Protein AF-A0A535ERU3-F1 (afdb_monomer_lite)

Structure (mmCIF, N/CA/C/O backbone):
data_AF-A0A535ERU3-F1
#
_entry.id   AF-A0A535ERU3-F1
#
loop_
_atom_site.group_PDB
_atom_site.id
_atom_site.type_symbol
_atom_site.label_atom_id
_atom_site.label_alt_id
_atom_site.label_comp_id
_atom_site.label_asym_id
_atom_site.label_entity_id
_atom_site.label_seq_id
_atom_site.pdbx_PDB_ins_code
_atom_site.Cartn_x
_atom_site.Cartn_y
_atom_site.Cartn_z
_atom_site.occupancy
_atom_site.B_iso_or_equiv
_atom_site.auth_seq_id
_atom_site.auth_comp_id
_atom_site.auth_asym_id
_atom_site.auth_atom_id
_atom_site.pdbx_PDB_model_num
ATOM 1 N N . MET A 1 1 ? 15.373 -8.830 1.324 1.00 74.06 1 MET A N 1
ATOM 2 C CA . MET A 1 1 ? 14.642 -9.985 0.733 1.00 74.06 1 MET A CA 1
ATOM 3 C C . MET A 1 1 ? 13.205 -9.536 0.508 1.00 74.06 1 MET A C 1
ATOM 5 O O . MET A 1 1 ? 12.707 -8.839 1.373 1.00 74.06 1 MET A O 1
ATOM 9 N N . LEU A 1 2 ? 12.551 -9.874 -0.609 1.00 89.56 2 LEU A N 1
ATOM 10 C CA . LEU A 1 2 ? 11.163 -9.442 -0.844 1.00 89.56 2 LEU A CA 1
ATOM 11 C C . LEU A 1 2 ? 10.166 -10.271 -0.019 1.00 89.56 2 LEU A C 1
ATOM 13 O O . LEU A 1 2 ? 10.286 -11.502 0.049 1.00 89.56 2 LEU A O 1
ATOM 17 N N . ARG A 1 3 ? 9.174 -9.609 0.583 1.00 92.75 3 ARG A N 1
ATOM 18 C CA . ARG A 1 3 ? 8.060 -10.234 1.322 1.00 92.75 3 ARG A CA 1
ATOM 19 C C . ARG A 1 3 ? 6.724 -9.635 0.889 1.00 92.75 3 ARG A C 1
ATOM 21 O O . ARG A 1 3 ? 6.713 -8.556 0.328 1.00 92.75 3 ARG A O 1
ATOM 28 N N . CYS A 1 4 ? 5.611 -10.335 1.095 1.00 94.56 4 CYS A N 1
ATOM 29 C CA . CYS A 1 4 ? 4.301 -9.794 0.726 1.00 94.56 4 CYS A CA 1
ATOM 30 C C . CYS A 1 4 ? 3.936 -8.630 1.652 1.00 94.56 4 CYS A C 1
ATOM 32 O O . CYS A 1 4 ? 3.939 -8.811 2.868 1.00 94.56 4 CYS A O 1
ATOM 34 N N . SER A 1 5 ? 3.671 -7.468 1.056 1.00 95.50 5 SER A N 1
ATOM 35 C CA . SER A 1 5 ? 3.353 -6.227 1.762 1.00 95.50 5 SER A CA 1
ATOM 36 C C . SER A 1 5 ? 1.858 -6.103 1.995 1.00 95.50 5 SER A C 1
ATOM 38 O O . SER A 1 5 ? 1.410 -6.058 3.137 1.00 95.50 5 SER A O 1
ATOM 40 N N . HIS A 1 6 ? 1.082 -6.113 0.911 1.00 96.50 6 HIS A N 1
ATOM 41 C CA . HIS A 1 6 ? -0.361 -5.982 0.986 1.00 96.50 6 HIS A CA 1
ATOM 42 C C . HIS A 1 6 ? -1.079 -6.591 -0.209 1.00 96.50 6 HIS A C 1
ATOM 44 O O . HIS A 1 6 ? -0.507 -6.806 -1.284 1.00 96.50 6 HIS A O 1
ATOM 50 N N . LEU A 1 7 ? -2.360 -6.860 0.023 1.00 97.12 7 LEU A N 1
ATOM 51 C CA . LEU A 1 7 ? -3.347 -7.163 -0.998 1.00 97.12 7 LEU A CA 1
ATOM 52 C C . LEU A 1 7 ? -4.120 -5.881 -1.309 1.00 97.12 7 LEU A C 1
ATOM 54 O O . LEU A 1 7 ? -4.688 -5.271 -0.403 1.00 97.12 7 LEU A O 1
ATOM 58 N N . LEU A 1 8 ? -4.155 -5.493 -2.581 1.00 97.31 8 LEU A N 1
ATOM 59 C CA . LEU A 1 8 ? -4.877 -4.312 -3.041 1.00 97.31 8 LEU A CA 1
ATOM 60 C C . LEU A 1 8 ? -6.311 -4.696 -3.419 1.00 97.31 8 LEU A C 1
ATOM 62 O O . LEU A 1 8 ? -6.523 -5.504 -4.330 1.00 97.31 8 LEU A O 1
ATOM 66 N N . CYS A 1 9 ? -7.289 -4.100 -2.744 1.00 97.50 9 CYS A N 1
ATOM 67 C CA . CYS A 1 9 ? -8.712 -4.224 -3.033 1.00 97.50 9 CYS A CA 1
ATOM 68 C C . CYS A 1 9 ? -9.252 -2.865 -3.479 1.00 97.50 9 CYS A C 1
ATOM 70 O O . CYS A 1 9 ? -9.223 -1.902 -2.714 1.00 97.50 9 CYS A O 1
ATOM 72 N N . THR A 1 10 ? -9.738 -2.769 -4.715 1.00 97.31 10 THR A N 1
ATOM 73 C CA . THR A 1 10 ? -10.302 -1.512 -5.213 1.00 97.31 10 THR A CA 1
ATOM 74 C C . THR A 1 10 ? -11.785 -1.422 -4.905 1.00 97.31 10 THR A C 1
ATOM 76 O O . THR A 1 10 ? -12.507 -2.411 -5.025 1.00 97.31 10 THR A O 1
ATOM 79 N N . VAL A 1 11 ? -12.234 -0.233 -4.515 1.00 97.00 11 VAL A N 1
ATOM 80 C CA . VAL A 1 11 ? -13.608 0.042 -4.079 1.00 97.00 11 VAL A CA 1
ATOM 81 C C . VAL A 1 11 ? -14.172 1.267 -4.802 1.00 97.00 11 VAL A C 1
ATOM 83 O O . VAL A 1 11 ? -13.432 2.157 -5.235 1.00 97.00 11 VAL A O 1
ATOM 86 N N . HIS A 1 12 ? -15.490 1.319 -4.961 1.00 94.31 12 HIS A N 1
ATOM 87 C CA . HIS A 1 12 ? -16.186 2.436 -5.595 1.00 94.31 12 HIS A CA 1
ATOM 88 C C . HIS A 1 12 ? -16.339 3.616 -4.647 1.00 94.31 12 HIS A C 1
ATOM 90 O O . HIS A 1 12 ? -16.107 4.750 -5.056 1.00 94.31 12 HIS A O 1
ATOM 96 N N . ASP A 1 13 ? -16.680 3.339 -3.392 1.00 95.25 13 ASP A N 1
ATOM 97 C CA . ASP A 1 13 ? -16.802 4.335 -2.336 1.00 95.25 13 ASP A CA 1
ATOM 98 C C . ASP A 1 13 ? -15.956 3.899 -1.139 1.00 95.25 13 ASP A C 1
ATOM 100 O O . ASP A 1 13 ? -16.261 2.930 -0.441 1.00 95.25 13 ASP A O 1
ATOM 104 N N . LEU A 1 14 ? -14.858 4.619 -0.912 1.00 97.56 14 LEU A N 1
ATOM 105 C CA . LEU A 1 14 ? -13.938 4.308 0.174 1.00 97.56 14 LEU A CA 1
ATOM 106 C C . LEU A 1 14 ? -14.569 4.543 1.555 1.00 97.56 14 LEU A C 1
ATOM 108 O O . LEU A 1 14 ? -14.282 3.796 2.486 1.00 97.56 14 LEU A O 1
ATOM 112 N N . GLY A 1 15 ? -15.446 5.540 1.697 1.00 97.88 15 GLY A N 1
ATOM 113 C CA . GLY A 1 15 ? -16.169 5.808 2.941 1.00 97.88 15 GLY A CA 1
ATOM 114 C C . GLY A 1 15 ? -17.111 4.673 3.305 1.00 97.88 15 GLY A C 1
ATOM 115 O O . GLY A 1 15 ? -17.085 4.192 4.442 1.00 97.88 15 GLY A O 1
ATOM 116 N N . GLN A 1 16 ? -17.884 4.206 2.327 1.00 98.06 16 GLN A N 1
ATOM 117 C CA . GLN A 1 16 ? -18.770 3.061 2.496 1.00 98.06 16 GLN A CA 1
ATOM 118 C C . GLN A 1 16 ? -17.973 1.789 2.799 1.00 98.06 16 GLN A C 1
ATOM 120 O O . GLN A 1 16 ? -18.276 1.111 3.776 1.00 98.06 16 GLN A O 1
ATOM 125 N N . ALA A 1 17 ? -16.891 1.518 2.062 1.00 98.25 17 ALA A N 1
ATOM 126 C CA . ALA A 1 17 ? -16.039 0.360 2.318 1.00 98.25 17 ALA A CA 1
ATOM 127 C C . ALA A 1 17 ? -15.435 0.384 3.732 1.00 98.25 17 ALA A C 1
ATOM 129 O O . ALA A 1 17 ? -15.476 -0.617 4.444 1.00 98.25 17 ALA A O 1
ATOM 130 N N . VAL A 1 18 ? -14.922 1.530 4.193 1.00 98.56 18 VAL A N 1
ATOM 131 C CA . VAL A 1 18 ? -14.407 1.663 5.565 1.00 98.56 18 VAL A CA 1
ATOM 132 C C . VAL A 1 18 ? -15.498 1.369 6.594 1.00 98.56 18 VAL A C 1
ATOM 134 O O . VAL A 1 18 ? -15.224 0.690 7.586 1.00 98.56 18 VAL A O 1
ATOM 137 N N . LYS A 1 19 ? -16.725 1.854 6.376 1.00 98.50 19 LYS A N 1
ATOM 138 C CA . LYS A 1 19 ? -17.861 1.550 7.252 1.00 98.50 19 LYS A CA 1
ATOM 139 C C . LYS A 1 19 ? -18.167 0.050 7.252 1.00 98.50 19 LYS A C 1
ATOM 141 O O . LYS A 1 19 ? -18.232 -0.543 8.322 1.00 98.50 19 LYS A O 1
ATOM 146 N N . ASP A 1 20 ? -18.284 -0.565 6.082 1.00 98.38 20 ASP A N 1
ATOM 147 C CA . ASP A 1 20 ? -18.659 -1.974 5.946 1.00 98.38 20 ASP A CA 1
ATOM 148 C C . ASP A 1 20 ? -17.618 -2.908 6.576 1.00 98.38 20 ASP A C 1
ATOM 150 O O . ASP A 1 20 ? -17.966 -3.823 7.320 1.00 98.38 20 ASP A O 1
ATOM 154 N N . PHE A 1 21 ? -16.323 -2.650 6.370 1.00 98.12 21 PHE A N 1
ATOM 155 C CA . PHE A 1 21 ? -15.264 -3.436 7.009 1.00 98.12 21 PHE A CA 1
ATOM 156 C C . PHE A 1 21 ? -15.228 -3.244 8.532 1.00 98.12 21 PHE A C 1
ATOM 158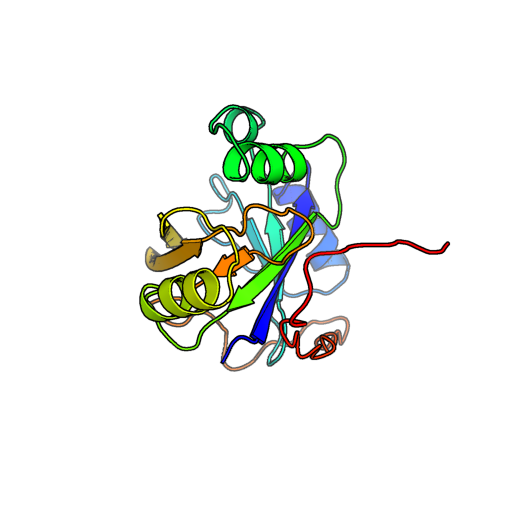 O O . PHE A 1 21 ? -14.962 -4.203 9.260 1.00 98.12 21 PHE A O 1
ATOM 165 N N . ARG A 1 22 ? -15.543 -2.047 9.040 1.00 98.19 22 ARG A N 1
ATOM 166 C CA . ARG A 1 22 ? -15.694 -1.821 10.487 1.00 98.19 22 ARG A CA 1
ATOM 167 C C . ARG A 1 22 ? -16.901 -2.552 11.063 1.00 98.19 22 ARG A C 1
ATOM 169 O O . ARG A 1 22 ? -16.771 -3.152 12.126 1.00 98.19 22 ARG A O 1
ATOM 176 N N . ASP A 1 23 ? -18.024 -2.569 10.350 1.00 98.31 23 ASP A N 1
ATOM 177 C CA . ASP A 1 23 ? -19.225 -3.320 10.736 1.00 98.31 23 ASP A CA 1
ATOM 178 C C . ASP A 1 23 ? -18.963 -4.838 10.738 1.00 98.31 23 ASP A C 1
ATOM 180 O O . ASP A 1 23 ? -19.474 -5.562 11.592 1.00 98.31 23 ASP A O 1
ATOM 184 N N . LEU A 1 24 ? -18.083 -5.321 9.852 1.00 97.69 24 LEU A N 1
ATOM 185 C CA . LEU A 1 24 ? -17.553 -6.691 9.866 1.00 97.69 24 LEU A CA 1
ATOM 186 C C . LEU A 1 24 ? -16.537 -6.952 10.992 1.00 97.69 24 LEU A C 1
ATOM 188 O O . LEU A 1 24 ? -16.012 -8.062 11.090 1.00 97.69 24 LEU A O 1
ATOM 192 N N . GLY A 1 25 ? -16.238 -5.958 11.828 1.00 97.25 25 GLY A N 1
ATOM 193 C CA . GLY A 1 25 ? -15.346 -6.070 12.976 1.00 97.25 25 GLY A CA 1
ATOM 194 C C . GLY A 1 25 ? -13.860 -5.949 12.645 1.00 97.25 25 GLY A C 1
ATOM 195 O O . GLY A 1 25 ? -13.042 -6.429 13.427 1.00 97.25 25 GLY A O 1
ATOM 196 N N . PHE A 1 26 ? -13.485 -5.323 11.526 1.00 97.88 26 PHE A N 1
ATOM 197 C CA . PHE A 1 26 ? -12.100 -4.929 11.273 1.00 97.88 26 PHE A CA 1
ATOM 198 C C . PHE A 1 26 ? -11.799 -3.539 11.839 1.00 97.88 26 PHE A C 1
ATOM 200 O O . PHE A 1 26 ? -12.513 -2.566 11.613 1.00 97.88 26 PHE A O 1
ATOM 207 N N . THR A 1 27 ? -10.664 -3.422 12.513 1.00 96.69 27 THR A N 1
ATOM 208 C CA . THR A 1 27 ? -9.974 -2.139 12.705 1.00 96.69 27 THR A CA 1
ATOM 209 C C . THR A 1 27 ? -9.425 -1.628 11.371 1.00 96.69 27 THR A C 1
ATOM 211 O O . THR A 1 27 ? -8.599 -2.294 10.750 1.00 96.69 27 THR A O 1
ATOM 214 N N . VAL A 1 28 ? -9.891 -0.450 10.943 1.00 97.69 28 VAL A N 1
ATOM 215 C CA . VAL A 1 28 ? -9.528 0.185 9.664 1.00 97.69 28 VAL A CA 1
ATOM 216 C C . VAL A 1 28 ? -8.960 1.581 9.918 1.00 97.69 28 VAL A C 1
ATOM 218 O O . VAL A 1 28 ? -9.634 2.416 10.535 1.00 97.69 28 VAL A O 1
ATOM 221 N N . GLU A 1 29 ? -7.753 1.841 9.420 1.00 96.94 29 GLU A N 1
ATOM 222 C CA . GLU A 1 29 ? -7.055 3.127 9.499 1.00 96.94 29 GLU A CA 1
ATOM 223 C C . GLU A 1 29 ? -7.149 3.877 8.166 1.00 96.94 29 GLU A C 1
ATOM 225 O O . GLU A 1 29 ? -6.976 3.296 7.101 1.00 96.94 29 GLU A O 1
ATOM 230 N N . TRP A 1 30 ? -7.414 5.179 8.200 1.00 98.06 30 TRP A N 1
ATOM 231 C CA . TRP A 1 30 ? -7.404 5.996 6.988 1.00 98.06 30 TRP A CA 1
ATOM 232 C C . TRP A 1 30 ? -5.974 6.339 6.566 1.00 98.06 30 TRP A C 1
ATOM 234 O O . TRP A 1 30 ? -5.163 6.731 7.403 1.00 98.06 30 TRP A O 1
ATOM 244 N N . GLY A 1 31 ? -5.667 6.260 5.268 1.00 96.56 31 GLY A N 1
ATOM 245 C CA . GLY A 1 31 ? -4.346 6.643 4.767 1.00 96.56 31 GLY A CA 1
ATOM 246 C C . GLY A 1 31 ? -4.080 8.153 4.829 1.00 96.56 31 GLY A C 1
ATOM 247 O O . GLY A 1 31 ? -2.933 8.575 4.962 1.00 96.56 31 GLY A O 1
ATOM 248 N N . SER A 1 32 ? -5.119 8.982 4.773 1.00 96.56 32 SER A N 1
ATOM 249 C CA . SER A 1 32 ? -5.043 10.436 4.970 1.00 96.56 32 SER A CA 1
ATOM 250 C C . SER A 1 32 ? -6.375 10.975 5.504 1.00 96.56 32 SER A C 1
ATOM 252 O O . SER A 1 32 ? -7.228 10.182 5.901 1.00 96.56 32 SER A O 1
ATOM 254 N N . ASP A 1 33 ? -6.566 12.302 5.563 1.00 96.38 33 ASP A N 1
ATOM 255 C CA . ASP A 1 33 ? -7.849 12.911 5.964 1.00 96.38 33 ASP A CA 1
ATOM 256 C C . ASP A 1 33 ? -9.025 12.205 5.250 1.00 96.38 33 ASP A C 1
ATOM 258 O O . ASP A 1 33 ? -9.028 12.159 4.017 1.00 96.38 33 ASP A O 1
ATOM 262 N N . PRO A 1 34 ? -10.032 11.679 5.977 1.00 96.06 34 PRO A N 1
ATOM 263 C CA . PRO A 1 34 ? -11.118 10.888 5.390 1.00 96.06 34 PRO A CA 1
ATOM 264 C C . PRO A 1 34 ? -11.875 11.571 4.244 1.00 96.06 34 PRO A C 1
ATOM 266 O O . PRO A 1 34 ? -12.452 10.897 3.398 1.00 96.06 34 PRO A O 1
ATOM 269 N N . ARG A 1 35 ? -11.872 12.909 4.181 1.00 93.31 35 ARG A N 1
ATOM 270 C CA . ARG A 1 35 ? -12.521 13.680 3.107 1.00 93.31 35 ARG A CA 1
ATOM 271 C C . ARG A 1 35 ? -11.713 13.696 1.809 1.00 93.31 35 ARG A C 1
ATOM 273 O O . ARG A 1 35 ? -12.219 14.153 0.789 1.00 93.31 35 ARG A O 1
ATOM 280 N N . ARG A 1 36 ? -10.440 13.299 1.863 1.00 92.19 36 ARG A N 1
ATOM 281 C CA . ARG A 1 36 ? -9.466 13.345 0.758 1.00 92.19 36 ARG A CA 1
ATOM 282 C C . ARG A 1 36 ? -8.729 12.021 0.553 1.00 92.19 36 ARG A C 1
ATOM 284 O O . ARG A 1 36 ? -7.877 11.940 -0.327 1.00 92.19 36 ARG A O 1
ATOM 291 N N . ALA A 1 37 ? -9.003 11.018 1.378 1.00 94.69 37 ALA A N 1
ATOM 292 C CA . ALA A 1 37 ? -8.299 9.754 1.340 1.00 94.69 37 ALA A CA 1
ATOM 293 C C . ALA A 1 37 ? -8.578 8.994 0.044 1.00 94.69 37 ALA A C 1
ATOM 295 O O . ALA A 1 37 ? -9.720 8.851 -0.385 1.00 94.69 37 ALA A O 1
ATOM 296 N N . HIS A 1 38 ? -7.504 8.478 -0.548 1.00 94.75 38 HIS A N 1
ATOM 297 C CA . HIS A 1 38 ? -7.570 7.533 -1.662 1.00 94.75 38 HIS A CA 1
ATOM 298 C C . HIS A 1 38 ? -7.464 6.087 -1.191 1.00 94.75 38 HIS A C 1
ATOM 300 O O . HIS A 1 38 ? -7.786 5.178 -1.949 1.00 94.75 38 HIS A O 1
ATOM 306 N N . ASN A 1 39 ? -7.035 5.865 0.051 1.00 97.56 39 ASN A N 1
ATOM 307 C CA . ASN A 1 39 ? -6.895 4.538 0.614 1.00 97.56 39 ASN A CA 1
ATOM 308 C C . ASN A 1 39 ? -7.207 4.471 2.114 1.00 97.56 39 ASN A C 1
ATOM 310 O O . ASN A 1 39 ? -7.183 5.464 2.850 1.00 97.56 39 ASN A O 1
ATOM 314 N N . ALA A 1 40 ? -7.488 3.253 2.554 1.00 98.38 40 ALA A N 1
ATOM 315 C CA . ALA A 1 40 ? -7.599 2.852 3.942 1.00 98.38 40 ALA A CA 1
ATOM 316 C C . ALA A 1 40 ? -6.907 1.497 4.141 1.00 98.38 40 ALA A C 1
ATOM 318 O O . ALA A 1 40 ? -6.788 0.690 3.219 1.00 98.38 40 ALA A O 1
ATOM 319 N N . LEU A 1 41 ? -6.422 1.266 5.351 1.00 97.94 41 LEU A N 1
ATOM 320 C CA . LEU A 1 41 ? -5.460 0.232 5.691 1.00 97.94 41 LEU A CA 1
ATOM 321 C C . LEU A 1 41 ? -6.063 -0.671 6.766 1.00 97.94 41 LEU A C 1
ATOM 323 O O . LEU A 1 41 ? -6.523 -0.202 7.810 1.00 97.94 41 LEU A O 1
ATOM 327 N N . ILE A 1 42 ? -6.039 -1.975 6.516 1.00 97.88 42 ILE A N 1
ATOM 328 C CA . ILE A 1 42 ? -6.378 -3.009 7.495 1.00 97.88 42 ILE A CA 1
ATOM 329 C C . ILE A 1 42 ? -5.092 -3.756 7.807 1.00 97.88 42 ILE A C 1
ATOM 331 O O . ILE A 1 42 ? -4.700 -4.692 7.105 1.00 97.88 42 ILE A O 1
ATOM 335 N N . TRP A 1 43 ? -4.403 -3.274 8.835 1.00 96.81 43 TRP A N 1
ATOM 336 C CA . TRP A 1 43 ? -3.150 -3.842 9.307 1.00 96.81 43 TRP A CA 1
ATOM 337 C C . TRP A 1 43 ? -3.362 -5.181 10.001 1.00 96.81 43 TRP A C 1
ATOM 339 O O . TRP A 1 43 ? -4.387 -5.404 10.625 1.00 96.81 43 TRP A O 1
ATOM 349 N N . PHE A 1 44 ? -2.335 -6.021 9.975 1.00 93.69 44 PHE A N 1
ATOM 350 C CA . PHE A 1 44 ? -2.219 -7.187 10.847 1.00 93.69 44 PHE A CA 1
ATOM 351 C C . PHE A 1 44 ? -0.874 -7.118 11.590 1.00 93.69 44 PHE A C 1
ATOM 353 O O . PHE A 1 44 ? 0.034 -6.433 11.108 1.00 93.69 44 PHE A O 1
ATOM 360 N N . PRO A 1 45 ? -0.693 -7.817 12.726 1.00 88.25 45 PRO A N 1
ATOM 361 C CA . PRO A 1 45 ? 0.579 -7.802 13.461 1.00 88.25 45 PRO A CA 1
ATOM 362 C C . PRO A 1 45 ? 1.772 -8.262 12.609 1.00 88.25 45 PRO A C 1
ATOM 364 O O . PRO A 1 45 ? 2.855 -7.686 12.652 1.00 88.25 45 PRO A O 1
ATOM 367 N N . GLU A 1 46 ? 1.542 -9.240 11.737 1.00 86.88 46 GLU A N 1
ATOM 368 C CA . GLU A 1 46 ? 2.523 -9.761 10.789 1.00 86.88 46 GLU A CA 1
ATOM 369 C C . GLU A 1 46 ? 1.878 -10.054 9.431 1.00 86.88 46 GLU A C 1
ATOM 371 O O . GLU A 1 46 ? 0.663 -9.983 9.276 1.00 86.88 46 GLU A O 1
ATOM 376 N N . GLY A 1 47 ? 2.687 -10.363 8.418 1.00 88.69 47 GLY A N 1
ATOM 377 C CA . GLY A 1 47 ? 2.173 -10.702 7.090 1.00 88.69 47 GLY A CA 1
ATOM 378 C C . GLY A 1 47 ? 1.540 -9.517 6.344 1.00 88.69 47 GLY A C 1
ATOM 379 O O . GLY A 1 47 ? 1.741 -8.358 6.727 1.00 88.69 47 GLY A O 1
ATOM 380 N N . PRO A 1 48 ? 0.832 -9.788 5.236 1.00 94.50 48 PRO A N 1
ATOM 381 C CA . PRO A 1 48 ? 0.311 -8.731 4.391 1.00 94.50 48 PRO A CA 1
ATOM 382 C C . PRO A 1 48 ? -0.867 -8.008 5.042 1.00 94.50 48 PRO A C 1
ATOM 384 O O . PRO A 1 48 ? -1.740 -8.654 5.616 1.00 94.50 48 PRO A O 1
ATOM 387 N N . PHE A 1 49 ? -0.916 -6.685 4.905 1.00 96.25 49 PHE A N 1
ATOM 388 C CA . PHE A 1 49 ? -2.114 -5.903 5.219 1.00 96.25 49 PHE A CA 1
ATOM 389 C C . PHE A 1 49 ? -3.074 -5.864 4.020 1.00 96.25 49 PHE A C 1
ATOM 391 O O . PHE A 1 49 ? -2.726 -6.286 2.914 1.00 96.25 49 PHE A O 1
ATOM 398 N N . ILE A 1 50 ? -4.302 -5.394 4.224 1.00 97.62 50 ILE A N 1
ATOM 399 C CA . ILE A 1 50 ? -5.229 -5.120 3.118 1.00 97.62 50 ILE A CA 1
ATOM 400 C C . ILE A 1 50 ? -5.276 -3.614 2.900 1.00 97.62 50 ILE A C 1
ATOM 402 O O . ILE A 1 50 ? -5.512 -2.855 3.840 1.00 97.62 50 ILE A O 1
ATOM 406 N N . GLU A 1 51 ? -5.065 -3.194 1.659 1.00 98.12 51 GLU A N 1
ATOM 407 C CA . GLU A 1 51 ? -5.288 -1.821 1.229 1.00 98.12 51 GLU A CA 1
ATOM 408 C C . GLU A 1 51 ? -6.624 -1.746 0.490 1.00 98.12 51 GLU A C 1
ATOM 410 O O . GLU A 1 51 ? -6.799 -2.359 -0.565 1.00 98.12 51 GLU A O 1
ATOM 415 N N . LEU A 1 52 ? -7.570 -1.003 1.058 1.00 98.56 52 LEU A N 1
ATOM 416 C CA . LEU A 1 52 ? -8.782 -0.576 0.370 1.00 98.56 52 LEU A CA 1
ATOM 417 C C . LEU A 1 52 ? -8.440 0.706 -0.378 1.00 98.56 52 LEU A C 1
ATOM 419 O O . LEU A 1 52 ? -8.024 1.669 0.261 1.00 98.56 52 LEU A O 1
ATOM 423 N N . ALA A 1 53 ? -8.606 0.740 -1.695 1.00 97.31 53 ALA A N 1
ATOM 424 C CA . ALA A 1 53 ? -8.217 1.894 -2.495 1.00 97.31 53 ALA A CA 1
ATOM 425 C C . ALA A 1 53 ? -9.313 2.330 -3.464 1.00 97.31 53 ALA A C 1
ATOM 427 O O . ALA A 1 53 ? -9.961 1.514 -4.119 1.00 97.31 53 ALA A O 1
ATOM 428 N N . HIS A 1 54 ? -9.474 3.639 -3.598 1.00 94.88 54 HIS A N 1
ATOM 429 C CA . HIS A 1 54 ? -10.285 4.256 -4.629 1.00 94.88 54 HIS A CA 1
ATOM 430 C C . HIS A 1 54 ? -9.401 5.124 -5.524 1.00 94.88 54 HIS A C 1
ATOM 432 O O . HIS A 1 54 ? -8.848 6.141 -5.094 1.00 94.88 54 HIS A O 1
ATOM 438 N N . PHE A 1 55 ? -9.303 4.730 -6.792 1.00 89.69 55 PHE A N 1
ATOM 439 C CA . PHE A 1 55 ? -8.561 5.460 -7.811 1.00 89.69 55 PHE A CA 1
ATOM 440 C C . PHE A 1 55 ? -9.542 6.106 -8.796 1.00 89.69 55 PHE A C 1
ATOM 442 O O . PHE A 1 55 ? -10.381 5.397 -9.359 1.00 89.69 55 PHE A O 1
ATOM 449 N N . PRO A 1 56 ? -9.445 7.422 -9.055 1.00 83.50 56 PRO A N 1
ATOM 450 C CA . PRO A 1 56 ? -10.270 8.042 -10.079 1.00 83.50 56 PRO A CA 1
ATOM 451 C C . PRO A 1 56 ? -9.871 7.511 -11.468 1.00 83.50 56 PRO A C 1
ATOM 453 O O . PRO A 1 56 ? -8.686 7.252 -11.701 1.00 83.50 56 PRO A O 1
ATOM 456 N N . PRO A 1 57 ? -10.809 7.406 -12.431 1.00 80.00 57 PRO A N 1
ATOM 457 C CA . PRO A 1 57 ? -10.521 6.877 -13.769 1.00 80.00 57 PRO A CA 1
ATOM 458 C C . PRO A 1 57 ? -9.363 7.575 -14.499 1.00 80.00 57 PRO A C 1
ATOM 460 O O . PRO A 1 57 ? -8.677 6.949 -15.304 1.00 80.00 57 PRO A O 1
ATOM 463 N N . SER A 1 58 ? -9.103 8.850 -14.186 1.00 78.50 58 SER A N 1
ATOM 464 C CA . SER A 1 58 ? -7.973 9.614 -14.728 1.00 78.50 58 SER A CA 1
ATOM 465 C C . SER A 1 58 ? -6.611 8.972 -14.443 1.00 78.50 58 SER A C 1
ATOM 467 O O . SER A 1 58 ? -5.710 9.088 -15.271 1.00 78.50 58 SER A O 1
ATOM 469 N N . VAL A 1 59 ? -6.460 8.230 -13.340 1.00 78.25 59 VAL A N 1
ATOM 470 C CA . VAL A 1 59 ? -5.219 7.506 -13.009 1.00 78.25 59 VAL A CA 1
ATOM 471 C C . VAL A 1 59 ? -4.884 6.464 -14.080 1.00 78.25 59 VAL A C 1
ATOM 473 O O . VAL A 1 59 ? -3.726 6.338 -14.469 1.00 78.25 59 VAL A 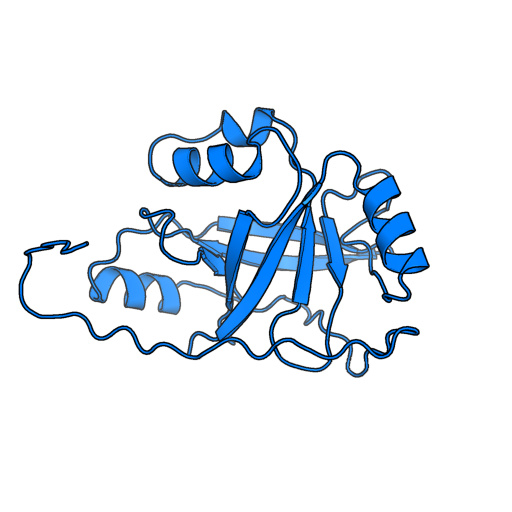O 1
ATOM 476 N N . GLY A 1 60 ? -5.885 5.770 -14.627 1.00 68.06 60 GLY A N 1
ATOM 477 C CA . GLY A 1 60 ? -5.679 4.779 -15.689 1.00 68.06 60 GLY A CA 1
ATOM 478 C C . GLY A 1 60 ? -5.366 5.376 -17.062 1.00 68.06 60 GLY A C 1
ATOM 479 O O . GLY A 1 60 ? -4.872 4.664 -17.927 1.00 68.06 60 GLY A O 1
ATOM 480 N N . ALA A 1 61 ? -5.622 6.671 -17.266 1.00 65.38 61 ALA A N 1
ATOM 481 C CA . ALA A 1 61 ? -5.348 7.366 -18.524 1.00 65.38 61 ALA A CA 1
ATOM 482 C C . ALA A 1 61 ? -3.906 7.908 -18.619 1.00 65.38 61 ALA A C 1
ATOM 484 O O . ALA A 1 61 ? -3.553 8.536 -19.612 1.00 65.38 61 ALA A O 1
ATOM 485 N N . SER A 1 62 ? -3.090 7.712 -17.575 1.00 56.88 62 SER A N 1
ATOM 486 C CA . SER A 1 62 ? -1.881 8.511 -17.330 1.00 56.88 62 SER A CA 1
ATOM 487 C C . SER A 1 62 ? -0.552 7.850 -17.720 1.00 56.88 62 SER A C 1
ATOM 489 O O . SER A 1 62 ? 0.497 8.400 -17.392 1.00 56.88 62 SER A O 1
ATOM 491 N N . ALA A 1 63 ? -0.532 6.687 -18.375 1.00 59.69 63 ALA A N 1
ATOM 492 C CA . ALA A 1 63 ? 0.737 6.026 -18.683 1.00 59.69 63 ALA A CA 1
ATOM 493 C C . ALA A 1 63 ? 0.677 5.126 -19.921 1.00 59.69 63 ALA A C 1
ATOM 495 O O . ALA A 1 63 ? -0.291 4.397 -20.119 1.00 59.69 63 ALA A O 1
ATOM 496 N N . ASP A 1 64 ? 1.753 5.142 -20.708 1.00 65.06 64 ASP A N 1
ATOM 497 C CA . ASP A 1 64 ? 2.009 4.169 -21.769 1.00 65.06 64 ASP A CA 1
ATOM 498 C C . ASP A 1 64 ? 2.724 2.925 -21.211 1.00 65.06 64 ASP A C 1
ATOM 500 O O . ASP A 1 64 ? 3.343 2.947 -20.140 1.00 65.06 64 ASP A O 1
ATOM 504 N N . GLY A 1 65 ? 2.648 1.818 -21.950 1.00 71.12 65 GLY A N 1
ATOM 505 C CA . GLY A 1 65 ? 3.294 0.556 -21.588 1.00 71.12 65 GLY A CA 1
ATOM 506 C C . GLY A 1 65 ? 2.721 -0.071 -20.315 1.00 71.12 65 GLY A C 1
ATOM 507 O O . GLY A 1 65 ? 1.556 0.108 -19.962 1.00 71.12 65 GLY A O 1
ATOM 508 N N . ALA A 1 66 ? 3.542 -0.831 -19.602 1.00 69.50 66 ALA A N 1
ATOM 509 C CA . ALA A 1 66 ? 3.109 -1.581 -18.429 1.00 69.50 66 ALA A CA 1
ATOM 510 C C . ALA A 1 66 ? 2.497 -0.808 -17.278 1.00 69.50 66 ALA A C 1
ATOM 512 O O . ALA A 1 66 ? 1.637 -1.340 -16.571 1.00 69.50 66 ALA A O 1
ATOM 513 N N . LEU A 1 67 ? 3.011 0.393 -17.026 1.00 76.62 67 LEU A N 1
ATOM 514 C CA . LEU A 1 67 ? 2.464 1.241 -15.984 1.00 76.62 67 LEU A CA 1
ATOM 515 C C . LEU A 1 67 ? 1.007 1.555 -16.340 1.00 76.62 67 LEU A C 1
ATOM 517 O O . LEU A 1 67 ? 0.125 1.355 -15.510 1.00 76.62 67 LEU A O 1
ATOM 521 N N . GLY A 1 68 ? 0.748 1.900 -17.604 1.00 79.94 68 GLY A N 1
ATOM 522 C CA . GLY A 1 68 ? -0.596 2.067 -18.153 1.00 79.94 68 GLY A CA 1
ATOM 523 C C . GLY A 1 68 ? -1.464 0.829 -17.996 1.00 79.94 68 GLY A C 1
ATOM 524 O O . GLY A 1 68 ? -2.548 0.904 -17.425 1.00 79.94 68 GLY A O 1
ATOM 525 N N . GLU A 1 69 ? -0.975 -0.335 -18.431 1.00 81.50 69 GLU A N 1
ATOM 526 C CA . GLU A 1 69 ? -1.726 -1.593 -18.330 1.00 81.50 69 GLU A CA 1
ATOM 527 C C . GLU A 1 69 ? -2.087 -1.951 -16.882 1.00 81.50 69 GLU A C 1
ATOM 529 O O . GLU A 1 69 ? -3.206 -2.395 -16.605 1.00 81.50 69 GLU A O 1
ATOM 534 N N . ARG A 1 70 ? -1.163 -1.760 -15.931 1.00 87.88 70 ARG A N 1
ATOM 535 C CA . ARG A 1 70 ? -1.432 -2.039 -14.516 1.00 87.88 70 ARG A CA 1
ATOM 536 C C . ARG A 1 70 ? -2.414 -1.032 -13.925 1.00 87.88 70 ARG A C 1
ATOM 538 O O . ARG A 1 70 ? -3.373 -1.459 -13.285 1.00 87.88 70 ARG A O 1
ATOM 545 N N . LEU A 1 71 ? -2.221 0.264 -14.165 1.00 87.62 71 LEU A N 1
ATOM 546 C CA . LEU A 1 71 ? -3.125 1.304 -13.668 1.00 87.62 71 LEU A CA 1
ATOM 547 C C . LEU A 1 71 ? -4.532 1.150 -14.258 1.00 87.62 71 LEU A C 1
ATOM 549 O O . LEU A 1 71 ? -5.510 1.241 -13.519 1.00 87.62 71 LEU A O 1
ATOM 553 N N . ALA A 1 72 ? -4.648 0.801 -15.542 1.00 87.81 72 ALA A N 1
ATOM 554 C CA . ALA A 1 72 ? -5.920 0.481 -16.188 1.00 87.81 72 ALA A CA 1
ATOM 555 C C . ALA A 1 72 ? -6.649 -0.683 -15.496 1.00 87.81 72 ALA A C 1
ATOM 557 O O . ALA A 1 72 ? -7.871 -0.654 -15.367 1.00 87.81 72 ALA A O 1
ATOM 558 N N . ARG A 1 73 ? -5.921 -1.691 -14.991 1.00 88.44 73 ARG A N 1
ATOM 559 C CA . ARG A 1 73 ? -6.515 -2.778 -14.192 1.00 88.44 73 ARG A CA 1
ATOM 560 C C . ARG A 1 73 ? -7.002 -2.317 -12.822 1.00 88.44 73 ARG A C 1
ATOM 562 O O . ARG A 1 73 ? -7.987 -2.869 -12.335 1.00 88.44 73 ARG A O 1
ATOM 569 N N . TRP A 1 74 ? -6.314 -1.369 -12.188 1.00 90.94 74 TRP A N 1
ATOM 570 C CA . TRP A 1 74 ? -6.718 -0.829 -10.886 1.00 90.94 74 TRP A CA 1
ATOM 571 C C . TRP A 1 74 ? -7.971 0.046 -10.996 1.00 90.94 74 TRP A C 1
ATOM 573 O O . TRP A 1 74 ? -8.801 0.016 -10.096 1.00 90.94 74 TRP A O 1
ATOM 583 N N . VAL A 1 75 ? -8.148 0.771 -12.105 1.00 90.25 75 VAL A N 1
ATOM 584 C CA . VAL A 1 75 ? -9.350 1.596 -12.349 1.00 90.25 75 VAL A CA 1
ATOM 585 C C . VAL A 1 75 ? -10.443 0.879 -13.150 1.00 90.25 75 VAL A C 1
ATOM 587 O O . VAL A 1 75 ? -11.442 1.497 -13.519 1.00 90.25 75 VAL A O 1
ATOM 590 N N . ALA A 1 76 ? -10.257 -0.405 -13.470 1.00 89.19 76 ALA A N 1
ATOM 591 C CA . ALA A 1 76 ? -11.245 -1.172 -14.218 1.00 89.19 76 ALA A CA 1
ATOM 592 C C . ALA A 1 76 ? -12.587 -1.212 -13.458 1.00 89.19 76 ALA A C 1
ATOM 594 O O . ALA A 1 76 ? -12.579 -1.284 -12.228 1.00 89.19 76 ALA A O 1
ATOM 595 N N . PRO A 1 77 ? -13.739 -1.208 -14.157 1.00 88.69 77 PRO A N 1
ATOM 596 C CA . PRO A 1 77 ? -15.044 -1.259 -13.506 1.00 88.69 77 PRO A CA 1
ATOM 597 C C . PRO A 1 77 ? -15.200 -2.449 -12.544 1.00 88.69 77 PRO A C 1
ATOM 599 O O . PRO A 1 77 ? -14.709 -3.551 -12.804 1.00 88.69 77 PRO A O 1
ATOM 602 N N . GLY A 1 78 ? -15.959 -2.225 -11.470 1.00 91.00 78 GLY A N 1
ATOM 603 C CA . GLY A 1 78 ? -16.205 -3.186 -10.392 1.00 91.00 78 GLY A CA 1
ATOM 604 C C . GLY A 1 78 ? -15.221 -3.100 -9.217 1.00 91.00 78 GLY A C 1
ATOM 605 O O . GLY A 1 78 ? -14.089 -2.639 -9.347 1.00 91.00 78 GLY A O 1
ATOM 606 N N . GLU A 1 79 ? -15.662 -3.583 -8.057 1.00 94.06 79 GLU A N 1
ATOM 607 C CA . GLU A 1 79 ? -14.844 -3.672 -6.841 1.00 94.06 79 GLU A CA 1
ATOM 608 C C . GLU A 1 79 ? -14.076 -5.000 -6.748 1.00 94.06 79 GLU A C 1
ATOM 610 O O . GLU A 1 79 ? -14.318 -5.954 -7.496 1.00 94.06 79 GLU A O 1
ATOM 615 N N . GLY A 1 80 ? -13.130 -5.083 -5.813 1.00 95.12 80 GLY A N 1
ATOM 616 C CA . GLY A 1 80 ? -12.505 -6.330 -5.372 1.00 95.12 80 GLY A CA 1
ATOM 617 C C . GLY A 1 80 ? -10.992 -6.384 -5.572 1.00 95.12 80 GLY A C 1
ATOM 618 O O . GLY A 1 80 ? -10.352 -5.407 -5.952 1.00 95.12 80 GLY A O 1
ATOM 619 N N . TRP A 1 81 ? -10.414 -7.561 -5.333 1.00 95.12 81 TRP A N 1
ATOM 620 C CA . TRP A 1 81 ? -8.967 -7.795 -5.381 1.00 95.12 81 TRP A CA 1
ATOM 621 C C . TRP A 1 81 ? -8.365 -7.482 -6.755 1.00 95.12 81 TRP A C 1
ATOM 623 O O . TRP A 1 81 ? -8.754 -8.079 -7.762 1.00 95.12 81 TRP A O 1
ATOM 633 N N . ARG A 1 82 ? -7.384 -6.574 -6.796 1.00 93.44 82 ARG A N 1
ATOM 634 C CA . ARG A 1 82 ? -6.726 -6.143 -8.039 1.00 93.44 82 ARG A CA 1
ATOM 635 C C . ARG A 1 82 ? -5.266 -6.527 -8.136 1.00 93.44 82 ARG A C 1
ATOM 637 O O . ARG A 1 82 ? -4.811 -6.850 -9.235 1.00 93.44 82 ARG A O 1
ATOM 644 N N . ASP A 1 83 ? -4.518 -6.470 -7.044 1.00 94.25 83 ASP A N 1
ATOM 645 C CA . ASP A 1 83 ? -3.068 -6.639 -7.115 1.00 94.25 83 ASP A CA 1
ATOM 646 C C . ASP A 1 83 ? -2.459 -7.068 -5.778 1.00 94.25 83 ASP A C 1
ATOM 648 O O . ASP A 1 83 ? -3.129 -7.123 -4.745 1.00 94.25 83 ASP A O 1
ATOM 652 N N . VAL A 1 84 ? -1.172 -7.391 -5.825 1.00 95.69 84 VAL A N 1
ATOM 653 C CA . VAL A 1 84 ? -0.352 -7.739 -4.670 1.00 95.69 84 VAL A CA 1
ATOM 654 C C . VAL A 1 84 ? 0.937 -6.935 -4.732 1.00 95.69 84 VAL A C 1
ATOM 656 O O . VAL A 1 84 ? 1.586 -6.869 -5.779 1.00 95.69 84 VAL A O 1
ATOM 659 N N . ALA A 1 85 ? 1.337 -6.390 -3.590 1.00 96.25 85 ALA A N 1
ATOM 660 C CA . ALA A 1 85 ? 2.625 -5.739 -3.419 1.00 96.25 85 ALA A CA 1
ATOM 661 C C . ALA A 1 85 ? 3.626 -6.643 -2.696 1.00 96.25 85 ALA A C 1
ATOM 663 O O . ALA A 1 85 ? 3.282 -7.403 -1.782 1.00 96.25 85 ALA A O 1
ATOM 664 N N . LEU A 1 86 ? 4.895 -6.508 -3.066 1.00 96.94 86 LEU A N 1
ATOM 665 C CA . LEU A 1 86 ? 6.030 -7.000 -2.297 1.00 96.94 86 LEU A CA 1
ATOM 666 C C . LEU A 1 86 ? 6.775 -5.822 -1.671 1.00 96.94 86 LEU A C 1
ATOM 668 O O . LEU A 1 86 ? 6.991 -4.823 -2.339 1.00 96.94 86 LEU A O 1
ATOM 672 N N . GLU A 1 87 ? 7.226 -5.957 -0.431 1.00 95.88 87 GLU A N 1
ATOM 673 C CA . GLU A 1 87 ? 8.036 -4.948 0.253 1.00 95.88 87 GLU A CA 1
ATOM 674 C C . GLU A 1 87 ? 9.482 -5.392 0.460 1.00 95.88 87 GLU A C 1
ATOM 676 O O . GLU A 1 87 ? 9.792 -6.587 0.599 1.00 95.88 87 GLU A O 1
ATOM 681 N N . THR A 1 88 ? 10.361 -4.395 0.479 1.00 94.62 88 THR A N 1
ATOM 682 C CA . THR A 1 88 ? 11.735 -4.483 0.975 1.00 94.62 88 THR A CA 1
ATOM 683 C C . THR A 1 88 ? 11.800 -4.040 2.444 1.00 94.62 88 THR A C 1
ATOM 685 O O . THR A 1 88 ? 10.844 -3.510 3.002 1.00 94.62 88 THR A O 1
ATOM 688 N N . ASP A 1 89 ? 12.951 -4.260 3.080 1.00 93.56 89 ASP A N 1
ATOM 689 C CA . ASP A 1 89 ? 13.278 -3.677 4.391 1.00 93.56 89 ASP A CA 1
ATOM 690 C C . ASP A 1 89 ? 13.815 -2.237 4.290 1.00 93.56 89 ASP A C 1
ATOM 692 O O . ASP A 1 89 ? 14.003 -1.579 5.307 1.00 93.56 89 ASP A O 1
ATOM 696 N N . ALA A 1 90 ? 14.119 -1.771 3.076 1.00 95.75 90 ALA A N 1
ATOM 697 C CA . ALA A 1 90 ? 14.759 -0.484 2.825 1.00 95.75 90 ALA A CA 1
ATOM 698 C C . ALA A 1 90 ? 13.716 0.575 2.465 1.00 95.75 90 ALA A C 1
ATOM 700 O O . ALA A 1 90 ? 12.690 0.253 1.868 1.00 95.75 90 ALA A O 1
ATOM 701 N N . THR A 1 91 ? 13.994 1.834 2.788 1.00 97.12 91 THR A N 1
ATOM 702 C CA . THR A 1 91 ? 13.156 2.981 2.406 1.00 97.12 91 THR A CA 1
ATOM 703 C C . THR A 1 91 ? 13.386 3.424 0.959 1.00 97.12 91 THR A C 1
ATOM 705 O O . THR A 1 91 ? 12.565 4.152 0.408 1.00 97.12 91 THR A O 1
ATOM 708 N N . ASP A 1 92 ? 14.442 2.924 0.308 1.00 97.00 92 ASP A N 1
ATOM 709 C CA . ASP A 1 92 ? 14.690 3.083 -1.122 1.00 97.00 92 ASP A CA 1
ATOM 710 C C . ASP A 1 92 ? 14.555 1.760 -1.904 1.00 97.00 92 ASP A C 1
ATOM 712 O O . ASP A 1 92 ? 14.662 0.654 -1.358 1.00 97.00 92 ASP A O 1
ATOM 716 N N . LEU A 1 93 ? 14.330 1.871 -3.217 1.00 97.44 93 LEU A N 1
ATOM 717 C CA . LEU A 1 93 ? 14.197 0.731 -4.131 1.00 97.44 93 LEU A CA 1
ATOM 718 C C . LEU A 1 93 ? 15.338 0.586 -5.145 1.00 97.44 93 LEU A C 1
ATOM 720 O O . LEU A 1 93 ? 15.235 -0.257 -6.041 1.00 97.44 93 LEU A O 1
ATOM 724 N N . ALA A 1 94 ? 16.444 1.324 -5.017 1.00 95.69 94 ALA A N 1
ATOM 725 C CA . ALA A 1 94 ? 17.537 1.267 -5.994 1.00 95.69 94 ALA A CA 1
ATOM 726 C C . ALA A 1 94 ? 18.139 -0.147 -6.094 1.00 95.69 94 ALA A C 1
ATOM 728 O O . ALA A 1 94 ? 18.326 -0.692 -7.189 1.00 95.69 94 ALA A O 1
ATOM 729 N N . GLY A 1 95 ? 18.365 -0.789 -4.943 1.00 94.56 95 GLY A N 1
ATOM 730 C CA . GLY A 1 95 ? 18.855 -2.167 -4.886 1.00 94.56 95 GLY A CA 1
ATOM 731 C C . GLY A 1 95 ? 17.846 -3.190 -5.420 1.00 94.56 95 GLY A C 1
ATOM 732 O O . GLY A 1 95 ? 18.223 -4.115 -6.141 1.00 94.56 95 GLY A O 1
ATOM 733 N N . ALA A 1 96 ? 16.555 -3.016 -5.115 1.00 95.25 96 ALA A N 1
ATOM 734 C CA . ALA A 1 96 ? 15.498 -3.913 -5.589 1.00 95.25 96 ALA A CA 1
ATOM 735 C C . ALA A 1 96 ? 15.317 -3.830 -7.109 1.00 95.25 96 ALA A C 1
ATOM 737 O O . ALA A 1 96 ? 15.212 -4.865 -7.769 1.00 95.25 96 ALA A O 1
ATOM 738 N N . ARG A 1 97 ? 15.350 -2.614 -7.665 1.00 95.19 97 ARG A N 1
ATOM 739 C CA . ARG A 1 97 ? 15.328 -2.370 -9.107 1.00 95.19 97 ARG A CA 1
ATOM 740 C C . ARG A 1 97 ? 16.504 -3.050 -9.802 1.00 95.19 97 ARG A C 1
ATOM 742 O O . ARG A 1 97 ? 16.282 -3.866 -10.690 1.00 95.19 97 ARG A O 1
ATOM 749 N N . THR A 1 98 ? 17.725 -2.788 -9.332 1.00 95.44 98 THR A N 1
ATOM 750 C CA . THR A 1 98 ? 18.950 -3.392 -9.887 1.00 95.44 98 THR A CA 1
ATOM 751 C C . THR A 1 98 ? 18.867 -4.921 -9.889 1.00 95.44 98 THR A C 1
ATOM 753 O O . THR A 1 98 ? 19.229 -5.578 -10.863 1.00 95.44 98 THR A O 1
ATOM 756 N N . TRP A 1 99 ? 18.353 -5.512 -8.805 1.00 94.44 99 TRP A N 1
ATOM 757 C CA . TRP A 1 99 ? 18.186 -6.961 -8.695 1.00 94.44 99 TRP A CA 1
ATOM 758 C C . TRP A 1 99 ? 17.150 -7.527 -9.682 1.00 94.44 99 TRP A C 1
ATOM 760 O O . TRP A 1 99 ? 17.387 -8.585 -10.267 1.00 94.44 99 TRP A O 1
ATOM 770 N N . LEU A 1 100 ? 16.022 -6.839 -9.889 1.00 93.44 100 LEU A N 1
ATOM 771 C CA . LEU A 1 100 ? 14.989 -7.23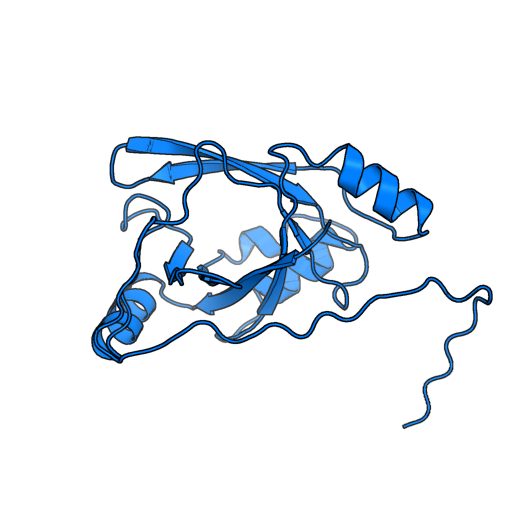8 -10.854 1.00 93.44 100 LEU A CA 1
ATOM 772 C C . LEU A 1 100 ? 15.490 -7.142 -12.300 1.00 93.44 100 LEU A C 1
ATOM 774 O O . LEU A 1 100 ? 15.327 -8.096 -13.062 1.00 93.44 100 LEU A O 1
ATOM 778 N N . GLU A 1 101 ? 16.160 -6.043 -12.650 1.00 94.00 101 GLU A N 1
ATOM 779 C CA . GLU A 1 101 ? 16.755 -5.837 -13.975 1.00 94.00 101 GLU A CA 1
ATOM 780 C C . GLU A 1 101 ? 17.813 -6.913 -14.271 1.00 94.00 101 GLU A C 1
ATOM 782 O O . GLU A 1 101 ? 17.780 -7.551 -15.324 1.00 94.00 101 GLU A O 1
ATOM 787 N N . ALA A 1 102 ? 18.688 -7.221 -13.305 1.00 95.50 102 ALA A N 1
ATOM 788 C CA . ALA A 1 102 ? 19.669 -8.304 -13.424 1.00 95.50 102 ALA A CA 1
ATOM 789 C C . ALA A 1 102 ? 19.025 -9.698 -13.568 1.00 95.50 102 ALA A C 1
ATOM 791 O O . ALA A 1 102 ? 19.630 -10.613 -14.132 1.00 95.50 102 ALA A O 1
ATOM 792 N N . ALA A 1 103 ? 17.794 -9.875 -13.080 1.00 93.81 103 ALA A N 1
ATOM 793 C CA . ALA A 1 103 ? 17.002 -11.087 -13.268 1.00 93.81 103 ALA A CA 1
ATOM 794 C C . ALA A 1 103 ? 16.237 -11.120 -14.609 1.00 93.81 103 ALA A C 1
ATOM 796 O O . ALA A 1 103 ? 15.526 -12.093 -14.874 1.00 93.81 103 ALA A O 1
ATOM 797 N N . GLY A 1 104 ? 16.386 -10.094 -15.456 1.00 94.12 104 GLY A N 1
ATOM 798 C CA . GLY A 1 104 ? 15.699 -9.963 -16.741 1.00 94.12 104 GLY A CA 1
ATOM 799 C C . GLY A 1 104 ? 14.230 -9.556 -16.613 1.00 94.12 104 GLY A C 1
ATOM 800 O O . GLY A 1 104 ? 13.443 -9.830 -17.519 1.00 94.12 104 GLY A O 1
ATOM 801 N N . VAL A 1 105 ? 13.839 -8.961 -15.483 1.00 91.75 105 VAL A N 1
ATOM 802 C CA . VAL A 1 105 ? 12.493 -8.420 -15.283 1.00 91.75 105 VAL A CA 1
ATOM 803 C C . VAL A 1 105 ? 12.494 -6.964 -15.729 1.00 91.75 105 VAL A C 1
ATOM 805 O O . VAL A 1 105 ? 13.156 -6.130 -15.119 1.00 91.75 105 VAL A O 1
ATOM 808 N N . ASP A 1 106 ? 11.731 -6.671 -16.778 1.00 90.06 106 ASP A N 1
ATOM 809 C CA . ASP A 1 106 ? 11.451 -5.298 -17.190 1.00 90.06 106 ASP A CA 1
ATOM 810 C C . ASP A 1 106 ? 10.577 -4.607 -16.132 1.00 90.06 106 ASP A C 1
ATOM 812 O O . ASP A 1 106 ? 9.566 -5.172 -15.698 1.00 90.06 106 ASP A O 1
ATOM 816 N N . VAL A 1 107 ? 10.986 -3.426 -15.675 1.00 90.31 107 VAL A N 1
ATOM 817 C CA . VAL A 1 107 ? 10.372 -2.684 -14.566 1.00 90.31 107 VAL A CA 1
ATOM 818 C C . VAL A 1 107 ? 10.308 -1.195 -14.891 1.00 90.31 107 VAL A C 1
ATOM 820 O O . VAL A 1 107 ? 11.163 -0.653 -15.586 1.00 90.31 107 VAL A O 1
ATOM 823 N N . SER A 1 108 ? 9.309 -0.510 -14.340 1.00 90.31 108 SER A N 1
ATOM 824 C CA . SER A 1 108 ? 9.234 0.950 -14.377 1.00 90.31 108 SER A CA 1
ATOM 825 C C . SER A 1 108 ? 10.439 1.606 -13.681 1.00 90.31 108 SER A C 1
ATOM 827 O O . SER A 1 108 ? 11.115 0.973 -12.860 1.00 90.31 108 SER A O 1
ATOM 829 N N . PRO A 1 109 ? 10.658 2.918 -13.889 1.00 91.50 109 PRO A N 1
ATOM 830 C CA . PRO A 1 109 ? 11.434 3.719 -12.953 1.00 91.50 109 PRO A CA 1
ATOM 831 C C . PRO A 1 109 ? 10.910 3.588 -11.515 1.00 91.50 109 PRO A C 1
ATOM 833 O O . PRO A 1 109 ? 9.748 3.233 -11.290 1.00 91.50 109 PRO A O 1
ATOM 836 N N . VAL A 1 110 ? 11.778 3.897 -10.549 1.00 95.06 110 VAL A N 1
ATOM 837 C CA . VAL A 1 110 ? 11.365 4.073 -9.153 1.00 95.06 110 VAL A CA 1
ATOM 838 C C . VAL A 1 110 ? 10.579 5.375 -9.062 1.00 95.06 110 VAL A C 1
ATOM 840 O O . VAL A 1 110 ? 11.046 6.406 -9.545 1.00 95.06 110 VAL A O 1
ATOM 843 N N . MET A 1 111 ? 9.392 5.308 -8.475 1.00 94.00 111 MET A N 1
ATOM 844 C CA . MET A 1 111 ? 8.505 6.444 -8.259 1.00 94.00 111 MET A CA 1
ATOM 845 C C . MET A 1 111 ? 8.407 6.729 -6.767 1.00 94.00 111 MET A C 1
ATOM 847 O O . MET A 1 111 ? 8.287 5.802 -5.964 1.00 94.00 111 MET A O 1
ATOM 851 N N . ASP A 1 112 ? 8.430 8.009 -6.412 1.00 96.88 112 ASP A N 1
ATOM 852 C CA . ASP A 1 112 ? 8.228 8.457 -5.041 1.00 96.88 112 ASP A CA 1
ATOM 853 C C . ASP A 1 112 ? 6.733 8.627 -4.750 1.00 96.88 112 ASP A C 1
ATOM 855 O O . ASP A 1 112 ? 5.957 9.133 -5.567 1.00 96.88 112 ASP A O 1
ATOM 859 N N . GLY A 1 113 ? 6.329 8.198 -3.563 1.00 95.12 113 GLY A N 1
ATOM 860 C CA . GLY A 1 113 ? 5.004 8.378 -3.000 1.00 95.12 113 GLY A CA 1
ATOM 861 C C . GLY A 1 113 ? 5.086 9.103 -1.663 1.00 95.12 113 GLY A C 1
ATOM 862 O O . GLY A 1 113 ? 6.033 8.943 -0.891 1.00 95.12 113 GLY A O 1
ATOM 863 N N . MET A 1 114 ? 4.071 9.916 -1.387 1.00 96.00 114 MET A N 1
ATOM 864 C CA . MET A 1 114 ? 3.917 10.599 -0.110 1.00 96.00 114 MET A CA 1
ATOM 865 C C . MET A 1 114 ? 2.436 10.703 0.240 1.00 96.00 114 MET A C 1
ATOM 867 O O . MET A 1 114 ? 1.589 10.885 -0.638 1.00 96.00 114 MET A O 1
ATOM 871 N N . ARG A 1 115 ? 2.121 10.575 1.528 1.00 95.25 115 ARG A N 1
ATOM 872 C CA . ARG A 1 115 ? 0.811 10.922 2.086 1.00 95.25 115 ARG A CA 1
ATOM 873 C C . ARG A 1 115 ? 0.978 11.571 3.454 1.00 95.25 115 ARG A C 1
ATOM 875 O O . ARG A 1 115 ? 1.939 11.284 4.157 1.00 95.25 115 ARG A O 1
ATOM 882 N N . VAL A 1 116 ? 0.008 12.391 3.841 1.00 96.50 116 VAL A N 1
ATOM 883 C CA . VAL A 1 116 ? -0.099 12.926 5.204 1.00 96.50 116 VAL A CA 1
ATOM 884 C C . VAL A 1 116 ? -1.229 12.194 5.911 1.00 96.50 116 VAL A C 1
ATOM 886 O O . VAL A 1 116 ? -2.357 12.166 5.411 1.00 96.50 116 VAL A O 1
ATOM 889 N N . ARG A 1 117 ? -0.920 11.578 7.049 1.00 94.94 117 ARG A N 1
ATOM 890 C CA . ARG A 1 117 ? -1.874 10.858 7.896 1.00 94.94 117 ARG A CA 1
ATOM 891 C C . ARG A 1 117 ? -2.901 11.805 8.525 1.00 94.94 117 ARG A C 1
ATOM 893 O O . ARG A 1 117 ? -2.662 13.010 8.605 1.00 94.94 117 ARG A O 1
ATOM 900 N N . PRO A 1 118 ? -4.036 11.282 9.025 1.00 95.06 118 PRO A N 1
ATOM 901 C CA . PRO A 1 118 ? -5.006 12.089 9.768 1.00 95.06 118 PRO A CA 1
ATOM 902 C C . PRO A 1 118 ? -4.433 12.819 10.995 1.00 95.06 118 PRO A C 1
ATOM 904 O O . PRO A 1 118 ? -4.966 13.857 11.375 1.00 95.06 118 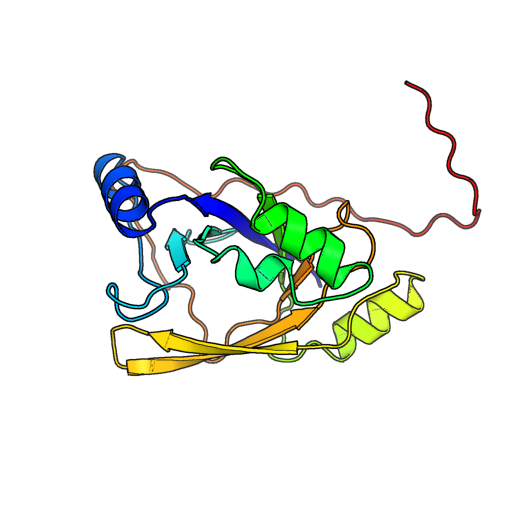PRO A O 1
ATOM 907 N N . ASP A 1 119 ? -3.373 12.288 11.609 1.00 94.00 119 ASP A N 1
ATOM 908 C CA . ASP A 1 119 ? -2.671 12.893 12.751 1.00 94.00 119 ASP A CA 1
ATOM 909 C C . ASP A 1 119 ? -1.634 13.962 12.348 1.00 94.00 119 ASP A C 1
ATOM 911 O O . ASP A 1 119 ? -1.051 14.612 13.214 1.00 94.00 119 ASP A O 1
ATOM 915 N N . GLY A 1 120 ? -1.441 14.190 11.045 1.00 95.81 120 GLY A N 1
ATOM 916 C CA . GLY A 1 120 ? -0.514 15.178 10.498 1.00 95.81 120 GLY A CA 1
ATOM 917 C C . GLY A 1 120 ? 0.893 14.652 10.206 1.00 95.81 120 GLY A C 1
ATOM 918 O O . GLY A 1 120 ? 1.698 15.412 9.668 1.00 95.81 120 GLY A O 1
ATOM 919 N N . GLU A 1 121 ? 1.205 13.387 10.503 1.00 96.19 121 GLU A N 1
ATOM 920 C CA . GLU A 1 121 ? 2.505 12.802 10.167 1.00 96.19 121 GLU A CA 1
ATOM 921 C C . GLU A 1 121 ? 2.632 12.572 8.651 1.00 96.19 121 GLU A C 1
ATOM 923 O O . GLU A 1 121 ? 1.757 11.993 7.996 1.00 96.19 121 GLU A O 1
ATOM 928 N N . GLU A 1 122 ? 3.740 13.046 8.081 1.00 97.81 122 GLU A N 1
ATOM 929 C CA . GLU A 1 122 ? 4.093 12.802 6.686 1.00 97.81 122 GLU A CA 1
ATOM 930 C C . GLU A 1 122 ? 4.754 11.430 6.544 1.00 97.81 122 GLU A C 1
ATOM 932 O O . GLU A 1 122 ? 5.675 11.092 7.281 1.00 97.81 122 GLU A O 1
ATOM 937 N N . VAL A 1 123 ? 4.300 10.662 5.558 1.00 97.69 123 VAL A N 1
ATOM 938 C CA . VAL A 1 123 ? 4.778 9.312 5.273 1.00 97.69 123 VAL A CA 1
ATOM 939 C C . VAL A 1 123 ? 5.266 9.255 3.841 1.00 97.69 123 VAL A C 1
ATOM 941 O O . VAL A 1 123 ? 4.514 9.555 2.909 1.00 97.69 123 VAL A O 1
ATOM 944 N N . ARG A 1 124 ? 6.504 8.810 3.660 1.00 98.25 124 ARG A N 1
ATOM 945 C CA . ARG A 1 124 ? 7.157 8.626 2.366 1.00 98.25 124 ARG A CA 1
ATOM 946 C C . ARG A 1 124 ? 7.360 7.150 2.070 1.00 98.25 124 ARG A C 1
ATOM 948 O O . ARG A 1 124 ? 7.495 6.323 2.969 1.00 98.25 124 ARG A O 1
ATOM 955 N N . TYR A 1 125 ? 7.339 6.823 0.790 1.00 98.12 125 TYR A N 1
ATOM 956 C CA . TYR A 1 125 ? 7.596 5.484 0.280 1.00 98.12 125 TYR A CA 1
ATOM 957 C C . TYR A 1 125 ? 8.003 5.567 -1.185 1.00 98.12 125 TYR A C 1
ATOM 959 O O . TYR A 1 125 ? 7.764 6.566 -1.858 1.00 98.12 125 TYR A O 1
ATOM 967 N N . GLN A 1 126 ? 8.587 4.495 -1.694 1.00 98.25 126 GLN A N 1
ATOM 968 C CA . GLN A 1 126 ? 8.865 4.318 -3.108 1.00 98.25 126 GLN A CA 1
ATOM 969 C C . GLN A 1 126 ? 8.117 3.110 -3.643 1.00 98.25 126 GLN A C 1
ATOM 971 O O . GLN A 1 126 ? 7.809 2.172 -2.905 1.00 98.25 126 GLN A O 1
ATOM 976 N N . TYR A 1 127 ? 7.847 3.112 -4.942 1.00 96.12 127 TYR A N 1
ATOM 977 C CA . TYR A 1 127 ? 7.268 1.971 -5.631 1.00 96.12 127 TYR A CA 1
ATOM 978 C C . TYR A 1 127 ? 7.805 1.842 -7.056 1.00 96.12 127 TYR A C 1
ATOM 980 O O . TYR A 1 127 ? 8.203 2.811 -7.700 1.00 96.12 127 TYR A O 1
ATOM 988 N N . LEU A 1 128 ? 7.833 0.609 -7.549 1.00 94.31 128 LEU A N 1
ATOM 989 C CA . LEU A 1 128 ? 8.133 0.271 -8.935 1.00 94.31 128 LEU A CA 1
ATOM 990 C C . LEU A 1 128 ? 7.246 -0.886 -9.382 1.00 94.31 128 LEU A C 1
ATOM 992 O O . LEU A 1 128 ? 6.756 -1.674 -8.567 1.00 94.31 128 LEU A O 1
ATOM 996 N N . MET A 1 129 ? 7.048 -1.013 -10.687 1.00 91.38 129 MET A N 1
ATOM 997 C CA . MET A 1 129 ? 6.106 -1.969 -11.255 1.00 91.38 129 MET A CA 1
ATOM 998 C C . MET A 1 129 ? 6.784 -2.796 -12.347 1.00 91.38 129 MET A C 1
ATOM 1000 O O . MET A 1 129 ? 7.250 -2.224 -13.331 1.00 91.38 129 MET A O 1
ATOM 1004 N N . PRO A 1 130 ? 6.827 -4.136 -12.225 1.00 90.88 130 PRO A N 1
ATOM 1005 C CA . PRO A 1 130 ? 7.206 -4.992 -13.339 1.00 90.88 130 PRO A CA 1
ATOM 1006 C C . PRO A 1 130 ? 6.253 -4.841 -14.517 1.00 90.88 130 PRO A C 1
ATOM 1008 O O . PRO A 1 130 ? 5.038 -4.716 -14.307 1.00 90.88 130 PRO A O 1
ATOM 1011 N N . HIS A 1 131 ? 6.793 -4.952 -15.737 1.00 84.31 131 HIS A N 1
ATOM 1012 C CA . HIS A 1 131 ? 6.015 -4.723 -16.947 1.00 84.31 131 HIS A CA 1
ATOM 1013 C C . HIS A 1 131 ? 4.847 -5.712 -17.064 1.00 84.31 131 HIS A C 1
ATOM 1015 O O . HIS A 1 131 ? 3.733 -5.397 -17.469 1.00 84.31 131 HIS A O 1
ATOM 1021 N N . SER A 1 132 ? 5.092 -6.952 -16.652 1.00 84.62 132 SER A N 1
ATOM 1022 C CA . SER A 1 132 ? 4.052 -7.968 -16.586 1.00 84.62 132 SER A CA 1
ATOM 1023 C C . SER A 1 132 ? 3.135 -7.738 -15.385 1.00 84.62 132 SER A C 1
ATOM 1025 O O . SER A 1 132 ? 3.537 -7.941 -14.237 1.00 84.62 132 SER A O 1
ATOM 1027 N N . ALA A 1 133 ? 1.859 -7.452 -15.649 1.00 78.56 133 ALA A N 1
ATOM 1028 C CA . ALA A 1 133 ? 0.799 -7.403 -14.638 1.00 78.56 133 ALA A CA 1
ATOM 1029 C C . ALA A 1 133 ? 0.545 -8.751 -13.919 1.00 78.56 133 ALA A C 1
ATOM 1031 O O . ALA A 1 133 ? -0.240 -8.808 -12.977 1.00 78.56 133 ALA A O 1
ATOM 1032 N N . ARG A 1 134 ? 1.198 -9.847 -14.345 1.00 84.75 134 ARG A N 1
ATOM 1033 C CA . ARG A 1 134 ? 1.184 -11.143 -13.637 1.00 84.75 134 ARG A CA 1
ATOM 1034 C C . ARG A 1 134 ? 2.159 -11.196 -12.460 1.00 84.75 134 ARG A C 1
ATOM 1036 O O . ARG A 1 134 ? 2.103 -12.142 -11.677 1.00 84.75 134 ARG A O 1
ATOM 1043 N N . LEU A 1 135 ? 3.087 -10.245 -12.371 1.00 91.25 135 LEU A N 1
ATOM 1044 C CA . LEU A 1 135 ? 4.029 -10.131 -11.264 1.00 91.25 135 LEU A CA 1
ATOM 1045 C C . LEU A 1 135 ? 3.522 -9.095 -10.249 1.00 91.25 135 LEU A C 1
ATOM 1047 O O . LEU A 1 135 ? 2.966 -8.077 -10.662 1.00 91.25 135 LEU A O 1
ATOM 1051 N N . PRO A 1 136 ? 3.744 -9.301 -8.942 1.00 94.50 136 PRO A N 1
ATOM 1052 C CA . PRO A 1 136 ? 3.517 -8.264 -7.937 1.00 94.50 136 PRO A CA 1
ATOM 1053 C C . PRO A 1 136 ? 4.311 -6.988 -8.236 1.00 94.50 136 PRO A C 1
ATOM 1055 O O . PRO A 1 136 ? 5.413 -7.070 -8.786 1.00 94.50 136 PRO A O 1
ATOM 1058 N N . PHE A 1 137 ? 3.790 -5.827 -7.845 1.00 95.06 137 PHE A N 1
ATOM 1059 C CA . PHE A 1 137 ? 4.596 -4.602 -7.803 1.00 95.06 137 PHE A CA 1
ATOM 1060 C C . PHE A 1 137 ? 5.437 -4.566 -6.524 1.00 95.06 137 PHE A C 1
ATOM 1062 O O . PHE A 1 137 ? 5.220 -5.366 -5.611 1.00 95.06 137 PHE A O 1
ATOM 1069 N N . VAL A 1 138 ? 6.439 -3.691 -6.474 1.00 96.81 138 VAL A N 1
ATOM 1070 C CA . VAL A 1 138 ? 7.363 -3.606 -5.338 1.00 96.81 138 VAL A CA 1
ATOM 1071 C C . VAL A 1 138 ? 7.260 -2.236 -4.693 1.00 96.81 138 VAL A C 1
ATOM 1073 O O . VAL A 1 138 ? 7.259 -1.230 -5.395 1.00 96.81 138 VAL A O 1
ATOM 1076 N N . VAL A 1 139 ? 7.200 -2.214 -3.366 1.00 97.69 139 VAL A N 1
ATOM 1077 C CA . VAL A 1 139 ? 7.186 -1.015 -2.527 1.00 97.69 139 VAL A CA 1
ATOM 1078 C C . VAL A 1 139 ? 8.363 -1.032 -1.552 1.00 97.69 139 VAL A C 1
ATOM 1080 O O . VAL A 1 139 ? 8.884 -2.097 -1.205 1.00 97.69 139 VAL A O 1
ATOM 1083 N N . SER A 1 140 ? 8.816 0.143 -1.129 1.00 97.88 140 SER A N 1
ATOM 1084 C CA . SER A 1 140 ? 9.784 0.278 -0.038 1.00 97.88 140 SER A CA 1
ATOM 1085 C C . SER A 1 140 ? 9.113 0.065 1.321 1.00 97.88 140 SER A C 1
ATOM 1087 O O . SER A 1 140 ? 7.884 0.041 1.431 1.00 97.88 140 SER A O 1
ATOM 1089 N N . ALA A 1 141 ? 9.915 -0.016 2.379 1.00 96.81 141 ALA A N 1
ATOM 1090 C CA . ALA A 1 141 ? 9.427 0.301 3.713 1.00 96.81 141 ALA A CA 1
ATOM 1091 C C . ALA A 1 141 ? 8.932 1.760 3.755 1.00 96.81 141 ALA A C 1
ATOM 1093 O O . ALA A 1 141 ? 9.501 2.633 3.091 1.00 96.81 141 ALA A O 1
ATOM 1094 N N . TYR A 1 142 ? 7.873 2.009 4.526 1.00 97.19 142 TYR A N 1
ATOM 1095 C CA . TYR A 1 142 ? 7.423 3.368 4.820 1.00 97.19 142 TYR A CA 1
ATOM 1096 C C . TYR A 1 142 ? 8.425 4.089 5.724 1.00 97.19 142 TYR A C 1
ATOM 1098 O O . TYR A 1 142 ? 9.000 3.472 6.623 1.00 97.19 142 TYR A O 1
ATOM 1106 N N . ASP A 1 143 ? 8.560 5.395 5.518 1.00 97.12 143 ASP A N 1
ATOM 1107 C CA . ASP A 1 143 ? 9.311 6.299 6.385 1.00 97.12 143 ASP A CA 1
ATOM 1108 C C . ASP A 1 143 ? 8.407 7.461 6.843 1.00 97.12 143 ASP A C 1
ATOM 1110 O O . ASP A 1 143 ? 7.976 8.244 5.989 1.00 97.12 143 ASP A O 1
ATOM 1114 N N . PRO A 1 144 ? 8.063 7.566 8.140 1.00 96.88 144 PRO A N 1
ATOM 1115 C CA . PRO A 1 144 ? 8.412 6.635 9.216 1.00 96.88 144 PRO A CA 1
ATOM 1116 C C . PRO A 1 144 ? 7.621 5.310 9.128 1.00 96.88 144 PRO A C 1
ATOM 1118 O O . PRO A 1 144 ? 6.585 5.245 8.451 1.00 96.88 144 PRO A O 1
ATOM 1121 N N . PRO A 1 145 ? 8.059 4.240 9.825 1.00 95.06 145 PRO A N 1
ATOM 1122 C CA . PRO A 1 145 ? 7.351 2.962 9.854 1.00 95.06 145 PRO A CA 1
ATOM 1123 C C . PRO A 1 145 ? 5.891 3.103 10.301 1.00 95.06 145 PRO A C 1
ATOM 1125 O O . PRO A 1 145 ? 5.596 3.750 11.298 1.00 95.06 145 PRO A O 1
ATOM 1128 N N . GLN A 1 146 ? 4.976 2.468 9.564 1.00 93.62 146 GLN A N 1
ATOM 1129 C CA . GLN A 1 146 ? 3.530 2.676 9.740 1.00 93.62 146 GLN A CA 1
ATOM 1130 C C . GLN A 1 146 ? 2.799 1.531 10.437 1.00 93.62 146 GLN A C 1
ATOM 1132 O O . GLN A 1 146 ? 1.700 1.729 10.944 1.00 93.62 146 GLN A O 1
ATOM 1137 N N . ARG A 1 147 ? 3.363 0.318 10.426 1.00 91.94 147 ARG A N 1
ATOM 1138 C CA . ARG A 1 147 ? 2.682 -0.844 11.001 1.00 91.94 147 ARG A CA 1
ATOM 1139 C C . ARG A 1 147 ? 2.579 -0.663 12.522 1.00 91.94 147 ARG A C 1
ATOM 1141 O O . ARG A 1 147 ? 3.625 -0.542 13.158 1.00 91.94 147 ARG A O 1
ATOM 1148 N N . PRO A 1 148 ? 1.369 -0.693 13.107 1.00 90.31 148 PRO A N 1
ATOM 1149 C CA . PRO A 1 148 ? 1.218 -0.615 14.555 1.00 90.31 148 PRO A CA 1
ATOM 1150 C C . PRO A 1 148 ? 1.893 -1.802 15.252 1.00 90.31 148 PRO A C 1
ATOM 1152 O O . PRO A 1 148 ? 1.852 -2.921 14.740 1.00 90.31 148 PRO A O 1
ATOM 1155 N N . GLU A 1 149 ? 2.453 -1.579 16.444 1.00 86.88 149 GLU A N 1
ATOM 1156 C CA . GLU A 1 149 ? 3.060 -2.648 17.258 1.00 86.88 149 GLU A CA 1
ATOM 1157 C C . GLU A 1 149 ? 2.055 -3.751 17.618 1.00 86.88 149 GLU A C 1
ATOM 1159 O O . GLU A 1 149 ? 2.407 -4.926 17.702 1.00 86.88 149 GLU A O 1
ATOM 1164 N N . ALA A 1 150 ? 0.789 -3.372 17.803 1.00 87.81 150 ALA A N 1
ATOM 1165 C CA . ALA A 1 150 ? -0.308 -4.287 18.056 1.00 87.81 150 ALA A CA 1
ATOM 1166 C C . ALA A 1 150 ? -1.540 -3.875 17.249 1.00 87.81 150 ALA A C 1
ATOM 1168 O O . ALA A 1 150 ? -1.923 -2.705 17.213 1.00 87.81 150 ALA A O 1
ATOM 1169 N N . VAL A 1 151 ? -2.195 -4.863 16.642 1.00 90.75 151 VAL A N 1
ATOM 1170 C CA . VAL A 1 151 ? -3.487 -4.693 15.976 1.00 90.75 151 VAL A CA 1
ATOM 1171 C C . VAL A 1 151 ? -4.435 -5.754 16.502 1.00 90.75 151 VAL A C 1
ATOM 1173 O O . VAL A 1 151 ? -4.108 -6.937 16.517 1.00 90.75 151 VAL A O 1
ATOM 1176 N N . THR A 1 152 ? -5.614 -5.326 16.941 1.00 90.75 152 THR A N 1
ATOM 1177 C CA . THR A 1 152 ? -6.709 -6.217 17.331 1.00 90.75 152 THR A CA 1
ATOM 1178 C C . THR A 1 152 ? -7.916 -5.882 16.473 1.00 90.75 152 THR A C 1
ATOM 1180 O O . THR A 1 152 ? -8.317 -4.720 16.409 1.00 90.75 152 THR A O 1
ATOM 1183 N N . HIS A 1 153 ? -8.492 -6.884 15.816 1.00 95.12 153 HIS A N 1
ATOM 1184 C CA . HIS A 1 153 ? -9.768 -6.755 15.120 1.00 95.12 153 HIS A CA 1
ATOM 1185 C C . HIS A 1 153 ? -10.873 -7.381 15.984 1.00 95.12 153 HIS A C 1
ATOM 1187 O O . HIS A 1 153 ? -10.716 -8.533 16.398 1.00 95.12 153 HIS A O 1
ATOM 1193 N N . PRO A 1 154 ? -11.985 -6.674 16.263 1.00 95.94 154 PRO A N 1
ATOM 1194 C CA . PRO A 1 154 ? -13.132 -7.226 16.991 1.00 95.94 154 PRO A CA 1
ATOM 1195 C C . PRO A 1 154 ? -13.660 -8.575 16.477 1.00 95.94 154 PRO A C 1
ATOM 1197 O O . PRO A 1 154 ? -14.174 -9.368 17.260 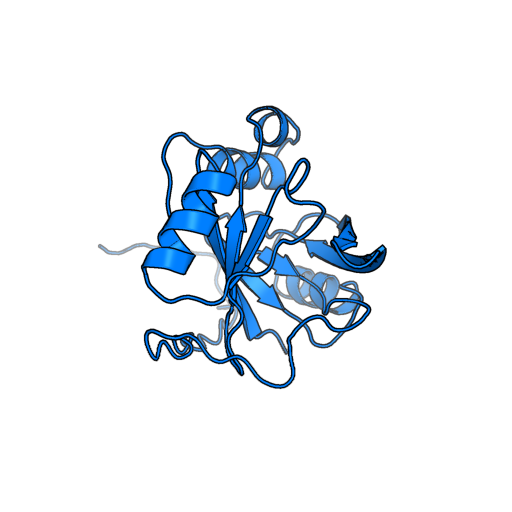1.00 95.94 154 PRO A O 1
ATOM 1200 N N . ASN A 1 155 ? -13.516 -8.859 15.181 1.00 94.25 155 ASN A N 1
ATOM 1201 C CA . ASN A 1 155 ? -13.921 -10.133 14.579 1.00 94.25 155 ASN A CA 1
ATOM 1202 C C . ASN A 1 155 ? -12.909 -11.283 14.751 1.00 94.25 155 ASN A C 1
ATOM 1204 O O . ASN A 1 155 ? -13.154 -12.384 14.262 1.00 94.25 155 ASN A O 1
ATOM 1208 N N . GLY A 1 156 ? -11.770 -11.046 15.407 1.00 91.88 156 GLY A N 1
ATOM 1209 C CA . GLY A 1 156 ? -10.724 -12.049 15.612 1.00 91.88 156 GLY A CA 1
ATOM 1210 C C . GLY A 1 156 ? -9.913 -12.393 1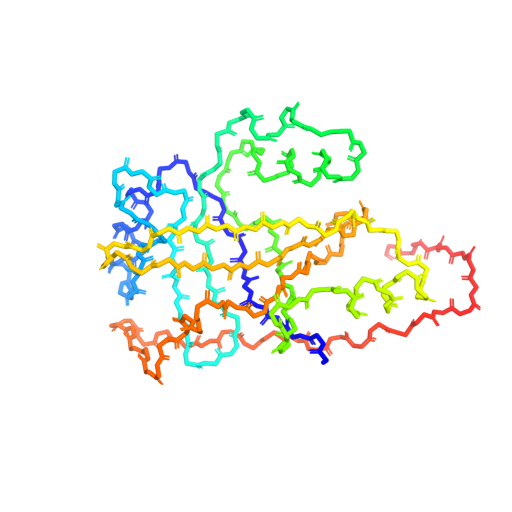4.360 1.00 91.88 156 GLY A C 1
ATOM 1211 O O . GLY A 1 156 ? -9.182 -13.384 14.373 1.00 91.88 156 GLY A O 1
ATOM 1212 N N . ALA A 1 157 ? -10.026 -11.612 13.280 1.00 90.19 157 ALA A N 1
ATOM 1213 C CA . ALA A 1 157 ? -9.247 -11.839 12.071 1.00 90.19 157 ALA A CA 1
ATOM 1214 C C . ALA A 1 157 ? -7.738 -11.788 12.360 1.00 90.19 157 ALA A C 1
ATOM 1216 O O . ALA A 1 157 ? -7.248 -10.946 13.112 1.00 90.19 157 ALA A O 1
ATOM 1217 N N . SER A 1 158 ? -7.001 -12.691 11.724 1.00 83.94 158 SER A N 1
ATOM 1218 C CA . SER A 1 158 ? -5.549 -12.807 11.809 1.00 83.94 158 SER A CA 1
ATOM 1219 C C . SER A 1 158 ? -4.955 -12.836 10.395 1.00 83.94 158 SER A C 1
ATOM 1221 O O . SER A 1 158 ? -5.684 -13.083 9.426 1.00 83.94 158 SER A O 1
ATOM 1223 N N . PRO A 1 159 ? -3.657 -12.532 10.235 1.00 72.56 159 PRO A N 1
ATOM 1224 C CA . PRO A 1 159 ? -3.082 -12.378 8.910 1.00 72.56 159 PRO A CA 1
ATOM 1225 C C . PRO A 1 159 ? -3.161 -13.661 8.086 1.00 72.56 159 PRO A C 1
ATOM 1227 O O . PRO A 1 159 ? -2.797 -14.751 8.531 1.00 72.56 159 PRO A O 1
ATOM 1230 N N . ALA A 1 160 ? -3.567 -13.512 6.827 1.00 65.00 160 ALA A N 1
ATOM 1231 C CA . ALA A 1 160 ? -3.459 -14.585 5.856 1.00 65.00 160 ALA A CA 1
ATOM 1232 C C . ALA A 1 160 ? -1.974 -14.836 5.535 1.00 65.00 160 ALA A C 1
ATOM 1234 O O . ALA A 1 160 ? -1.250 -13.942 5.090 1.00 65.00 160 ALA A O 1
ATOM 1235 N N . GLY A 1 161 ? -1.499 -16.066 5.732 1.00 57.09 161 GLY A N 1
ATOM 1236 C CA . GLY A 1 161 ? -0.142 -16.443 5.342 1.00 57.09 161 GLY A CA 1
ATOM 1237 C C . GLY A 1 161 ? 0.038 -16.359 3.822 1.00 57.09 161 GLY A C 1
ATOM 1238 O O . GLY A 1 161 ? -0.585 -17.113 3.077 1.00 57.09 161 GLY A O 1
ATOM 1239 N N . CYS A 1 162 ? 0.918 -15.482 3.333 1.00 51.81 162 CYS A N 1
ATOM 1240 C CA . CYS A 1 162 ? 1.258 -15.455 1.910 1.00 51.81 162 CYS A CA 1
ATOM 1241 C C . CYS A 1 162 ? 2.297 -16.543 1.588 1.00 51.81 162 CYS A C 1
ATOM 1243 O O . CYS A 1 162 ? 3.409 -16.546 2.127 1.00 51.81 162 CYS A O 1
ATOM 1245 N N . ALA A 1 163 ? 1.963 -17.464 0.680 1.00 50.41 163 ALA A N 1
ATOM 1246 C CA . ALA A 1 163 ? 2.869 -18.534 0.269 1.00 50.41 163 ALA A CA 1
ATOM 1247 C C . ALA A 1 163 ? 4.144 -17.964 -0.384 1.00 50.41 163 ALA A C 1
ATOM 1249 O O . ALA A 1 163 ? 4.097 -17.305 -1.424 1.00 50.41 163 ALA A O 1
ATOM 1250 N N . ARG A 1 164 ? 5.314 -18.249 0.201 1.00 48.59 164 ARG A N 1
ATOM 1251 C CA . ARG A 1 164 ? 6.615 -17.859 -0.364 1.00 48.59 164 ARG A CA 1
ATOM 1252 C C . ARG A 1 164 ? 6.929 -18.732 -1.581 1.00 48.59 164 ARG A C 1
ATOM 1254 O O . ARG A 1 164 ? 7.430 -19.845 -1.432 1.00 48.59 164 ARG A O 1
ATOM 1261 N N . ARG A 1 165 ? 6.691 -18.239 -2.798 1.00 45.59 165 ARG A N 1
ATOM 1262 C CA . ARG A 1 165 ? 7.221 -18.883 -4.012 1.00 45.59 165 ARG A CA 1
ATOM 1263 C C . ARG A 1 165 ? 8.575 -18.271 -4.360 1.00 45.59 165 ARG A C 1
ATOM 1265 O O . ARG A 1 165 ? 8.666 -17.105 -4.722 1.00 45.59 165 ARG A O 1
ATOM 1272 N N . ARG A 1 166 ? 9.646 -19.065 -4.262 1.00 41.53 166 ARG A N 1
ATOM 1273 C CA . ARG A 1 166 ? 10.953 -18.691 -4.824 1.00 41.53 166 ARG A CA 1
ATOM 1274 C C . ARG A 1 166 ? 10.865 -18.810 -6.345 1.00 41.53 166 ARG A C 1
ATOM 1276 O O . ARG A 1 166 ? 10.841 -19.922 -6.866 1.00 41.53 166 ARG A O 1
ATOM 1283 N N . ALA A 1 167 ? 10.831 -17.689 -7.058 1.00 45.44 167 ALA A N 1
ATOM 1284 C CA . ALA A 1 167 ? 11.063 -17.695 -8.496 1.00 45.44 167 ALA A CA 1
ATOM 1285 C C . ALA A 1 167 ? 12.568 -17.901 -8.738 1.00 45.44 167 ALA A C 1
ATOM 1287 O O . ALA A 1 167 ? 13.385 -17.074 -8.341 1.00 45.44 167 ALA A O 1
ATOM 1288 N N . ARG A 1 168 ? 12.952 -19.033 -9.338 1.00 34.91 168 ARG A N 1
ATOM 1289 C CA . ARG A 1 168 ? 14.293 -19.200 -9.916 1.00 34.91 168 ARG A CA 1
ATOM 1290 C C . ARG A 1 168 ? 14.198 -18.853 -11.402 1.00 34.91 168 ARG A C 1
ATOM 1292 O O . ARG A 1 168 ? 13.356 -19.456 -12.071 1.00 34.91 168 ARG A O 1
ATOM 1299 N N . PRO A 1 169 ? 15.038 -17.953 -11.940 1.00 38.38 169 PRO A N 1
ATOM 1300 C CA . PRO A 1 169 ? 15.095 -17.751 -13.380 1.00 38.38 169 PRO A CA 1
ATOM 1301 C C . PRO A 1 169 ? 15.509 -19.075 -14.037 1.00 38.38 169 PRO A C 1
ATOM 1303 O O . PRO A 1 169 ? 16.570 -19.632 -13.744 1.00 38.38 169 PRO A O 1
ATOM 1306 N N . ARG A 1 170 ? 14.641 -19.636 -14.887 1.00 40.62 170 ARG A N 1
ATOM 1307 C CA . ARG A 1 170 ? 15.006 -20.784 -15.724 1.00 40.62 170 ARG A CA 1
ATOM 1308 C C . ARG A 1 170 ? 15.844 -20.265 -16.886 1.00 40.62 170 ARG A C 1
ATOM 1310 O O . ARG A 1 170 ? 15.387 -19.429 -17.657 1.00 40.62 170 ARG A O 1
ATOM 1317 N N . LYS A 1 171 ? 17.055 -20.807 -17.036 1.00 43.94 171 LYS A N 1
ATOM 1318 C CA . LYS A 1 171 ? 17.875 -20.665 -18.246 1.00 43.94 171 LYS A CA 1
ATOM 1319 C C . LYS A 1 171 ? 17.192 -21.393 -19.414 1.00 43.94 171 LYS A C 1
ATOM 1321 O O . LYS A 1 171 ? 17.524 -22.540 -19.687 1.00 43.94 171 LYS A O 1
ATOM 1326 N N . SER A 1 172 ? 16.167 -20.810 -20.030 1.00 51.81 172 SER A N 1
ATOM 1327 C CA . SER A 1 172 ? 15.725 -21.109 -21.407 1.00 51.81 172 SER A CA 1
ATOM 1328 C C . SER A 1 172 ? 14.445 -20.340 -21.731 1.00 51.81 172 SER A C 1
ATOM 1330 O O . SER A 1 172 ? 13.387 -20.579 -21.152 1.00 51.81 172 SER A O 1
ATOM 1332 N N . GLY A 1 173 ? 14.545 -19.412 -22.682 1.00 46.19 173 GLY A N 1
ATOM 1333 C CA . GLY A 1 173 ? 13.447 -18.579 -23.165 1.00 46.19 173 GLY A CA 1
ATOM 1334 C C . GLY A 1 173 ? 12.426 -19.326 -24.026 1.00 46.19 173 GLY A C 1
ATOM 1335 O O . GLY A 1 173 ? 12.301 -19.035 -25.210 1.00 46.19 173 GLY A O 1
ATOM 1336 N N . ARG A 1 174 ? 11.659 -20.257 -23.451 1.00 31.75 174 ARG A N 1
ATOM 1337 C CA . ARG A 1 174 ? 10.420 -20.757 -24.070 1.00 31.75 174 ARG A CA 1
ATOM 1338 C C . ARG A 1 174 ? 9.338 -20.989 -23.024 1.00 31.75 174 ARG A C 1
ATOM 1340 O O . ARG A 1 174 ? 9.458 -21.852 -22.158 1.00 31.75 174 ARG A O 1
ATOM 1347 N N . TRP A 1 175 ? 8.257 -20.229 -23.156 1.00 39.81 175 TRP A N 1
ATOM 1348 C CA . TRP A 1 175 ? 6.992 -20.483 -22.484 1.00 39.81 175 TRP A CA 1
ATOM 1349 C C . TRP A 1 175 ? 6.204 -21.484 -23.335 1.00 39.81 175 TRP A C 1
ATOM 1351 O O . TRP A 1 175 ? 5.883 -21.196 -24.484 1.00 39.81 175 TRP A O 1
ATOM 1361 N N . SER A 1 176 ? 5.890 -22.657 -22.790 1.00 35.56 176 SER A N 1
ATOM 1362 C CA . SER A 1 176 ? 4.782 -23.472 -23.294 1.00 35.56 176 SER A CA 1
ATOM 1363 C C . SER A 1 176 ? 3.802 -23.676 -22.148 1.00 35.56 176 SER A C 1
ATOM 1365 O O . SER A 1 176 ? 4.133 -24.350 -21.171 1.00 35.56 176 SER A O 1
ATOM 1367 N N . SER A 1 177 ? 2.615 -23.087 -22.258 1.00 36.03 177 SER A N 1
ATOM 1368 C CA . SER A 1 177 ? 1.467 -23.477 -21.448 1.00 36.03 177 SER A CA 1
ATOM 1369 C C . SER A 1 177 ? 0.996 -24.854 -21.912 1.00 36.03 177 SER A C 1
ATOM 1371 O O . SER A 1 177 ? 0.769 -25.069 -23.102 1.00 36.03 177 SER A O 1
ATOM 1373 N N . ARG A 1 178 ? 0.836 -25.791 -20.980 1.00 31.11 178 ARG A N 1
ATOM 1374 C CA . ARG A 1 178 ? -0.158 -26.853 -21.141 1.00 31.11 178 ARG A CA 1
ATOM 1375 C C . ARG A 1 178 ? -1.253 -26.591 -20.118 1.00 31.11 178 ARG A C 1
ATOM 1377 O O . ARG A 1 178 ? -0.938 -26.246 -18.979 1.00 31.11 178 ARG A O 1
ATOM 1384 N N . ALA A 1 179 ? -2.478 -26.629 -20.635 1.00 40.41 179 ALA A N 1
ATOM 1385 C CA . ALA A 1 179 ? -3.731 -26.574 -19.899 1.00 40.41 179 ALA A CA 1
ATOM 1386 C C . ALA A 1 179 ? -3.852 -27.752 -18.926 1.00 40.41 179 ALA A C 1
ATOM 1388 O O . ALA A 1 179 ? -3.207 -28.794 -19.199 1.00 40.41 179 ALA A O 1
#

Foldseek 3Di:
DKAWAAWEKEDPDQVVVQVVVVVLQFDKFFQADNVDTQWIWRAALDGYIYIYGYDDVVQLVPDPAQSNVLSCQNNPPDITTRAIEIEDAAQDCPVVVVVCVVLVFAKDPKDKDWYQGHVRDIKIKIWMGTRDSVDHTYIYQIVVHDHDNHGDGRNRDHHDDDDDDDDDRDPDPDDDDDD

Sequence (179 aa):
MLRCSHLLCTVHDLGQAVKDFRDLGFTVEWGSDPRRAHNALIWFPEGPFIELAHFPPSVGASADGALGERLARWVAPGEGWRDVALETDATDLAGARTWLEAAGVDVSPVMDGMRVRPDGEEVRYQYLMPHSARLPFVVSAYDPPQRPEAVTHPNGASPAGCARRRARPRKSGRWSSRA

Secondary structure (DSSP, 8-state):
--EEEEEEEE-S-HHHHHHHHHHTT---EESS-TTT-SEEEE--SSSPEEEEE---GGGGGS-SHHHHHHHHHHSSSS-EEEEEEEE-SSS--HHHHHHHHHTT--BPPPEEEEEE-TTS-EEEEEEE-BSSTTSPEEEPPPBS--S-S----TT---PPPPP----PPPSS-------

pLDDT: mean 86.75, std 17.16, range [31.11, 98.56]

Radius of gyration: 16.97 Å; chains: 1; bounding box: 39×42×42 Å